Protein AF-A0A965LG75-F1 (afdb_monomer)

Solvent-accessible surface area (backbone atoms only — not comparable to full-atom values): 4832 Å² total; per-residue (Å²): 133,85,83,89,77,91,70,90,56,73,70,81,74,48,54,80,85,33,71,67,48,47,44,52,51,53,49,49,66,59,42,37,64,75,72,37,48,48,60,54,51,43,49,49,48,50,71,76,32,72,88,55,74,75,96,73,86,84,72,88,82,48,84,83,42,58,65,60,52,58,44,73,79,106

pLDDT: mean 91.24, std 5.43, range [63.56, 97.75]

Radius of gyration: 15.77 Å; Cα contacts (8 Å, |Δi|>4): 29; chains: 1; bounding box: 30×29×41 Å

Foldseek 3Di:
DDDDDDDDDPLNVDDCPDPVLVVVLVVVLVVCVVVPVLVVLLVVQCVVPVPHGDPDDDDDPCSVVNSVCSNPVD

Secondary structure (DSSP, 8-state):
-PPP-----SGGGS-TT-HHHHHHHHHHHHHHHHTTHHHHHHHHHHHH-SSS--S----TT-TTSHHHHHHH--

Sequence (74 aa):
MKARRLSPELLDTLPPEDPAAIASRRDLRRLHPILGQVGLWTRWFRENYPVRPPVSFADLGAGDGSLLGTVLLR

Nearest PDB structures (foldseek):
  2ffd-assembly2_D  TM=3.139E-01  e=3.211E+00  Homo sapiens
  3hus-assembly1_A  TM=2.991E-01  e=6.500E+00  Homo sapiens

Mean predicted aligned error: 4.41 Å

Structure (mmCIF, N/CA/C/O backbone):
data_AF-A0A965LG75-F1
#
_entry.id   AF-A0A965LG75-F1
#
loop_
_atom_site.group_PDB
_atom_site.id
_atom_site.type_symbol
_atom_site.label_atom_id
_atom_site.label_alt_id
_atom_site.label_comp_id
_atom_site.label_asym_id
_atom_site.label_entity_id
_atom_site.label_seq_id
_atom_site.pdbx_PDB_ins_code
_atom_site.Cartn_x
_atom_site.Cartn_y
_atom_site.Cartn_z
_atom_site.occupancy
_atom_site.B_iso_or_equiv
_atom_site.auth_seq_id
_atom_site.auth_comp_id
_atom_site.auth_asym_id
_atom_site.auth_atom_id
_atom_site.pdbx_PDB_model_num
ATOM 1 N N . MET A 1 1 ? -16.999 20.453 -21.366 1.00 68.25 1 MET A N 1
ATOM 2 C CA . MET A 1 1 ? -1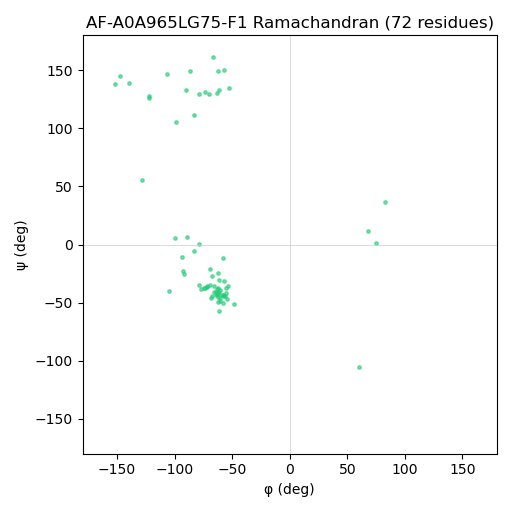6.172 19.673 -20.413 1.00 68.25 1 MET A CA 1
ATOM 3 C C . MET A 1 1 ? -15.196 18.819 -21.212 1.00 68.25 1 MET A C 1
ATOM 5 O O . MET A 1 1 ? -15.624 18.220 -22.190 1.00 68.25 1 MET A O 1
ATOM 9 N N . LYS A 1 2 ? -13.904 18.792 -20.861 1.00 82.50 2 LYS A N 1
ATOM 10 C CA . LYS A 1 2 ? -12.910 17.944 -21.546 1.00 82.50 2 LYS A CA 1
ATOM 11 C C . LYS A 1 2 ? -13.129 16.484 -21.130 1.00 82.50 2 LYS A C 1
ATOM 13 O O . LYS A 1 2 ? -13.267 16.216 -19.938 1.00 82.50 2 LYS A O 1
ATOM 18 N N . ALA A 1 3 ? -13.182 15.558 -22.086 1.00 89.25 3 ALA A N 1
ATOM 19 C CA . ALA A 1 3 ? -13.312 14.135 -21.779 1.00 89.25 3 ALA A CA 1
ATOM 20 C C . ALA A 1 3 ? -12.074 13.650 -21.003 1.00 89.25 3 ALA A C 1
ATOM 22 O O . ALA A 1 3 ? -10.940 13.915 -21.412 1.00 89.25 3 ALA A O 1
ATOM 23 N N . ARG A 1 4 ? -12.285 12.958 -19.876 1.00 93.50 4 ARG A N 1
ATOM 24 C CA . ARG A 1 4 ? -11.205 12.252 -19.173 1.00 93.50 4 ARG A CA 1
ATOM 25 C C . ARG A 1 4 ? -10.796 11.052 -20.024 1.00 93.50 4 ARG A C 1
ATOM 27 O O . ARG A 1 4 ? -11.660 10.287 -20.441 1.00 93.50 4 ARG A O 1
ATOM 34 N N . ARG A 1 5 ? -9.498 10.897 -20.282 1.00 91.81 5 ARG A N 1
ATOM 35 C CA . ARG A 1 5 ? -8.941 9.777 -21.046 1.00 91.81 5 ARG A CA 1
ATOM 36 C C . ARG A 1 5 ? -7.923 9.045 -20.183 1.00 91.81 5 ARG A C 1
ATOM 38 O O . ARG A 1 5 ? -7.023 9.682 -19.649 1.00 91.81 5 ARG A O 1
ATOM 45 N N .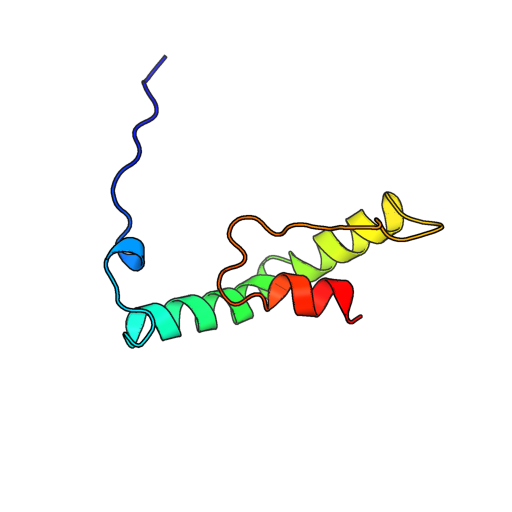 LEU A 1 6 ? -8.084 7.731 -20.073 1.00 90.44 6 LEU A N 1
ATOM 46 C CA . LEU A 1 6 ? -7.080 6.837 -19.508 1.00 90.44 6 LEU A CA 1
ATOM 47 C C . LEU A 1 6 ? -6.010 6.571 -20.570 1.00 90.44 6 LEU A C 1
ATOM 49 O O . LEU A 1 6 ? -6.334 6.245 -21.715 1.00 90.44 6 LEU A O 1
ATOM 53 N N . SER A 1 7 ? -4.751 6.754 -20.195 1.00 91.56 7 SER A N 1
ATOM 54 C CA . SER A 1 7 ? -3.590 6.305 -20.960 1.00 91.56 7 SER A CA 1
ATOM 55 C C . SER A 1 7 ? -2.981 5.096 -20.258 1.00 91.56 7 SER A C 1
ATOM 57 O O . SER A 1 7 ? -3.024 5.074 -19.028 1.00 91.56 7 SER A O 1
ATOM 59 N N . PRO A 1 8 ? -2.401 4.136 -20.999 1.00 92.44 8 PRO A N 1
ATOM 60 C CA . PRO A 1 8 ? -1.628 3.061 -20.387 1.00 92.44 8 PRO A CA 1
ATOM 61 C C . PRO A 1 8 ? -0.551 3.627 -19.457 1.00 92.44 8 PRO A C 1
ATOM 63 O O . PRO A 1 8 ? 0.134 4.588 -19.827 1.00 92.44 8 PRO A O 1
ATOM 66 N N . GLU A 1 9 ? -0.417 3.054 -18.266 1.00 92.00 9 GLU A N 1
ATOM 67 C CA . GLU A 1 9 ? 0.684 3.353 -17.359 1.00 92.00 9 GLU A CA 1
ATOM 68 C C . GLU A 1 9 ? 1.886 2.455 -17.689 1.00 92.00 9 GLU A C 1
ATOM 70 O O . GLU A 1 9 ? 1.725 1.321 -18.137 1.00 92.00 9 GLU A O 1
ATOM 75 N N . LEU A 1 10 ? 3.114 2.935 -17.455 1.00 92.88 10 LEU A N 1
ATOM 76 C CA . LEU A 1 10 ? 4.316 2.108 -17.620 1.00 92.88 10 LEU A CA 1
ATOM 77 C C . LEU A 1 10 ? 4.253 0.849 -16.742 1.00 92.88 1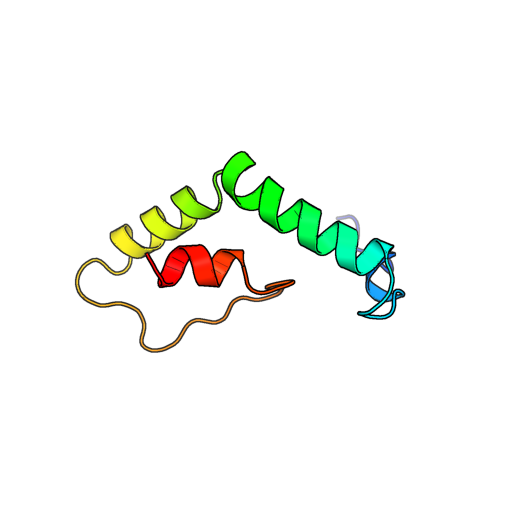0 LEU A C 1
ATOM 79 O O . LEU A 1 10 ? 4.564 -0.240 -17.217 1.00 92.88 10 LEU A O 1
ATOM 83 N N . LEU A 1 11 ? 3.834 0.994 -15.482 1.00 92.12 11 LEU A N 1
ATOM 84 C CA . LEU A 1 11 ? 3.795 -0.101 -14.513 1.00 92.12 11 LEU A CA 1
ATOM 85 C C . LEU A 1 11 ? 2.861 -1.242 -14.947 1.00 92.12 11 LEU A C 1
ATOM 87 O O . LEU A 1 11 ? 3.175 -2.396 -14.671 1.00 92.12 11 LEU A O 1
ATOM 91 N N . ASP A 1 12 ? 1.791 -0.939 -15.691 1.00 90.75 12 ASP A N 1
ATOM 92 C CA . ASP A 1 12 ? 0.853 -1.936 -16.233 1.00 90.75 12 ASP A CA 1
ATOM 93 C C . ASP A 1 12 ? 1.525 -2.912 -17.208 1.00 90.75 12 ASP A C 1
ATOM 95 O O . ASP A 1 12 ? 1.037 -4.019 -17.434 1.00 90.75 12 ASP A O 1
ATOM 99 N N . THR A 1 13 ? 2.633 -2.491 -17.822 1.00 94.69 13 THR A N 1
ATOM 100 C CA . THR A 1 13 ? 3.346 -3.273 -18.841 1.00 94.69 13 THR A CA 1
ATOM 101 C C . THR A 1 13 ? 4.481 -4.117 -18.269 1.00 94.69 13 THR A C 1
ATOM 103 O O . THR A 1 13 ? 5.028 -4.963 -18.977 1.00 94.69 13 THR A O 1
ATOM 106 N N . LEU A 1 14 ? 4.846 -3.899 -17.003 1.00 95.88 14 LEU A N 1
ATOM 107 C CA . LEU A 1 14 ? 5.992 -4.551 -16.382 1.00 95.88 14 LEU A CA 1
ATOM 108 C C . LEU A 1 14 ? 5.586 -5.872 -15.707 1.00 95.88 14 LEU A C 1
ATOM 110 O O . LEU A 1 14 ? 4.622 -5.892 -14.936 1.00 95.88 14 LEU A O 1
ATOM 114 N N . PRO A 1 15 ? 6.338 -6.970 -15.920 1.00 95.69 15 PRO A N 1
ATOM 115 C CA . PRO A 1 15 ? 6.178 -8.188 -15.133 1.00 95.69 15 PRO A CA 1
ATOM 116 C C . PRO A 1 15 ? 6.357 -7.925 -13.628 1.00 95.69 15 PRO A C 1
ATOM 118 O O . PRO A 1 15 ? 7.136 -7.049 -13.242 1.00 95.69 15 PRO A O 1
ATOM 121 N N . PRO A 1 16 ? 5.702 -8.691 -12.739 1.00 91.81 16 PRO A N 1
ATOM 122 C CA . PRO A 1 16 ? 5.851 -8.512 -11.296 1.00 91.81 16 PRO A CA 1
ATOM 123 C C . PRO A 1 16 ? 7.295 -8.621 -10.784 1.00 91.81 16 PRO A C 1
ATOM 125 O O . PRO A 1 16 ? 7.629 -7.945 -9.806 1.00 91.81 16 PRO A O 1
ATOM 128 N N . GLU A 1 17 ? 8.121 -9.440 -11.435 1.00 95.88 17 GLU A N 1
ATOM 129 C CA . GLU A 1 17 ? 9.532 -9.694 -11.125 1.00 95.88 17 GLU A CA 1
ATOM 130 C C . GLU A 1 17 ? 10.478 -8.642 -11.725 1.00 95.88 17 GLU A C 1
ATOM 132 O O . GLU A 1 17 ? 11.679 -8.664 -11.447 1.00 95.88 17 GLU A O 1
ATOM 137 N N . ASP A 1 18 ? 9.957 -7.716 -12.536 1.00 97.75 18 ASP A N 1
ATOM 138 C CA . ASP A 1 18 ? 10.753 -6.660 -13.149 1.00 97.75 18 ASP A CA 1
ATOM 139 C C . ASP A 1 18 ? 11.389 -5.759 -12.067 1.00 97.75 18 ASP A C 1
ATOM 141 O O . ASP A 1 18 ? 10.695 -5.308 -11.141 1.00 97.75 18 ASP A O 1
ATOM 145 N N . PRO A 1 19 ? 12.698 -5.450 -12.160 1.00 97.50 19 PRO A N 1
ATOM 146 C CA . PRO A 1 19 ? 13.374 -4.592 -11.192 1.00 97.50 19 PRO A CA 1
ATOM 147 C C . PRO A 1 19 ? 12.694 -3.233 -10.971 1.00 97.50 19 PRO A C 1
ATOM 149 O O . PRO A 1 19 ? 12.676 -2.746 -9.837 1.00 97.50 19 PRO A O 1
ATOM 152 N N . ALA A 1 20 ? 12.113 -2.627 -12.010 1.00 96.62 20 ALA A N 1
ATOM 153 C CA . ALA A 1 20 ? 11.407 -1.355 -11.910 1.00 96.62 20 ALA A CA 1
ATOM 154 C C . ALA A 1 20 ? 10.044 -1.503 -11.212 1.00 96.62 20 ALA A C 1
ATOM 156 O O . ALA A 1 20 ? 9.691 -0.658 -10.386 1.00 96.62 20 ALA A O 1
ATOM 157 N N . ALA A 1 21 ? 9.315 -2.602 -11.439 1.00 95.25 21 ALA A N 1
ATOM 158 C CA . ALA A 1 21 ? 8.080 -2.893 -10.706 1.00 95.25 21 ALA A CA 1
ATOM 159 C C . ALA A 1 21 ? 8.353 -3.119 -9.206 1.00 95.25 21 ALA A C 1
ATOM 161 O O . ALA A 1 21 ? 7.636 -2.612 -8.338 1.00 95.25 21 ALA A O 1
ATOM 162 N N . ILE A 1 22 ? 9.437 -3.830 -8.879 1.00 95.38 22 ILE A N 1
ATOM 163 C CA . ILE A 1 22 ? 9.893 -4.029 -7.496 1.00 95.38 22 ILE A CA 1
ATOM 164 C C . ILE A 1 22 ? 10.310 -2.698 -6.854 1.00 95.38 22 ILE A C 1
ATOM 166 O O . ILE A 1 22 ? 9.974 -2.443 -5.691 1.00 95.38 22 ILE A O 1
ATOM 170 N N . ALA A 1 23 ? 11.040 -1.851 -7.586 1.00 95.62 23 ALA A N 1
ATOM 171 C CA . ALA A 1 23 ? 11.458 -0.535 -7.111 1.00 95.62 23 ALA A CA 1
ATOM 172 C C . ALA A 1 23 ? 10.254 0.371 -6.821 1.00 95.62 23 ALA A C 1
ATOM 174 O O . ALA A 1 23 ? 10.179 0.916 -5.724 1.00 95.62 23 ALA A O 1
ATOM 175 N N . SER A 1 24 ? 9.266 0.420 -7.719 1.00 94.00 24 SER A N 1
ATOM 176 C CA . SER A 1 24 ? 8.029 1.189 -7.528 1.00 94.00 24 SER A CA 1
ATOM 177 C C . SER A 1 24 ? 7.311 0.820 -6.219 1.00 94.00 24 SER A C 1
ATOM 179 O O . SER A 1 24 ? 7.006 1.686 -5.397 1.00 94.00 24 SER A O 1
ATOM 181 N N . ARG A 1 25 ? 7.153 -0.483 -5.931 1.00 93.94 25 ARG A N 1
ATOM 182 C CA . ARG A 1 25 ? 6.581 -0.956 -4.652 1.00 93.94 25 ARG A CA 1
ATOM 183 C C . ARG A 1 25 ? 7.422 -0.526 -3.445 1.00 93.94 25 ARG A C 1
ATOM 185 O O . ARG A 1 25 ? 6.884 -0.121 -2.418 1.00 93.94 25 ARG A O 1
ATOM 192 N N . ARG A 1 26 ? 8.756 -0.595 -3.548 1.00 94.75 26 ARG A N 1
ATOM 193 C CA . ARG A 1 26 ? 9.667 -0.142 -2.480 1.00 94.75 26 ARG A CA 1
ATOM 194 C C . ARG A 1 26 ? 9.535 1.357 -2.220 1.00 94.75 26 ARG A C 1
ATOM 196 O O . ARG A 1 26 ? 9.602 1.766 -1.060 1.00 94.75 26 ARG A O 1
ATOM 203 N N . ASP A 1 27 ? 9.359 2.148 -3.267 1.00 94.62 27 ASP A N 1
ATOM 204 C CA . ASP A 1 27 ? 9.182 3.589 -3.151 1.00 94.62 27 ASP A CA 1
ATOM 205 C C . ASP A 1 27 ? 7.850 3.916 -2.476 1.00 94.62 27 ASP A C 1
ATOM 207 O O . ASP A 1 27 ? 7.842 4.683 -1.513 1.00 94.62 27 ASP A O 1
ATOM 211 N N . LEU A 1 28 ? 6.755 3.243 -2.851 1.00 91.94 28 LEU A N 1
ATOM 212 C CA . LEU A 1 28 ? 5.459 3.392 -2.175 1.00 91.94 28 LEU A CA 1
ATOM 213 C C . LEU A 1 28 ? 5.544 3.105 -0.670 1.00 91.94 28 LEU A C 1
ATOM 215 O O . LEU A 1 28 ? 5.082 3.920 0.130 1.00 91.94 28 LEU A O 1
ATOM 219 N N . ARG A 1 29 ? 6.241 2.035 -0.258 1.00 93.56 29 ARG A N 1
ATOM 220 C CA . ARG A 1 29 ? 6.472 1.734 1.171 1.00 93.56 29 ARG A CA 1
ATOM 221 C C . ARG A 1 29 ? 7.120 2.884 1.938 1.00 93.56 29 ARG A C 1
ATOM 223 O O . ARG A 1 29 ? 6.808 3.099 3.107 1.00 93.56 29 ARG A O 1
ATOM 230 N N . ARG A 1 30 ? 8.040 3.610 1.300 1.00 94.50 30 ARG A N 1
ATOM 231 C CA . ARG A 1 30 ? 8.722 4.770 1.894 1.00 94.50 30 ARG A CA 1
ATOM 232 C C . ARG A 1 30 ? 7.846 6.017 1.858 1.00 94.50 30 ARG A C 1
ATOM 234 O O . ARG A 1 30 ? 7.891 6.811 2.792 1.00 94.50 30 ARG A O 1
ATOM 241 N N . LEU A 1 31 ? 7.042 6.177 0.810 1.00 93.88 31 LEU A N 1
ATOM 242 C CA . LEU A 1 31 ? 6.154 7.321 0.640 1.00 93.88 31 LEU A CA 1
ATOM 243 C C . LEU A 1 31 ? 4.960 7.290 1.596 1.00 93.88 31 LEU A C 1
ATOM 245 O O . LEU A 1 31 ? 4.586 8.346 2.092 1.00 93.88 31 LEU A O 1
ATOM 249 N N . HIS A 1 32 ? 4.397 6.121 1.917 1.00 92.94 32 HIS A N 1
ATOM 250 C CA . HIS A 1 32 ? 3.259 6.001 2.839 1.00 92.94 32 HIS A CA 1
ATOM 251 C C . HIS A 1 32 ? 3.426 6.785 4.158 1.00 92.94 32 HIS A C 1
ATOM 253 O O . HIS A 1 32 ? 2.529 7.566 4.497 1.00 92.94 32 HIS A O 1
ATOM 259 N N . PRO A 1 33 ? 4.536 6.642 4.915 1.00 91.38 33 PRO A N 1
ATOM 260 C CA . PRO A 1 33 ? 4.757 7.447 6.114 1.00 91.38 33 PRO A CA 1
ATOM 261 C C . PRO A 1 33 ? 5.091 8.914 5.806 1.00 91.38 33 PRO A C 1
ATOM 263 O O . PRO A 1 33 ? 4.623 9.785 6.533 1.00 91.38 33 PRO A O 1
ATOM 266 N N . ILE A 1 34 ? 5.843 9.207 4.737 1.00 95.62 34 ILE A N 1
ATOM 267 C CA . ILE A 1 34 ? 6.228 10.585 4.361 1.00 95.62 34 ILE A CA 1
ATOM 268 C C . ILE A 1 34 ? 4.994 11.427 4.023 1.00 95.62 34 ILE A C 1
ATOM 270 O O . ILE A 1 34 ? 4.873 12.567 4.458 1.00 95.62 34 ILE A O 1
ATOM 274 N N . LEU A 1 35 ? 4.053 10.844 3.282 1.00 93.62 35 LEU A N 1
ATOM 275 C CA . LEU A 1 35 ? 2.783 11.465 2.916 1.00 93.62 35 LEU A CA 1
ATOM 276 C C . LEU A 1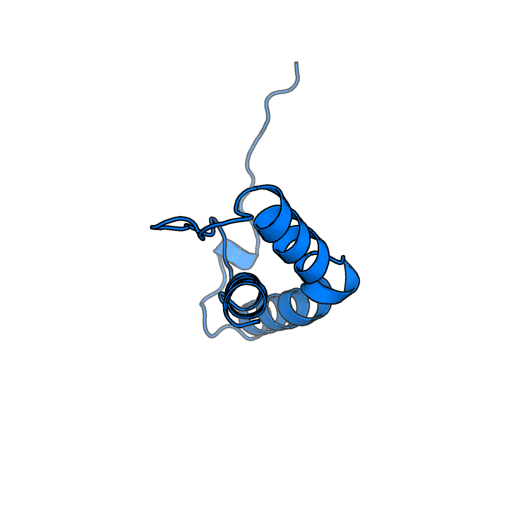 35 ? 1.753 11.420 4.057 1.00 93.62 35 LEU A C 1
ATOM 278 O O . LEU A 1 35 ? 0.619 11.857 3.880 1.00 93.62 35 LEU A O 1
ATOM 282 N N . GLY A 1 36 ? 2.111 10.858 5.217 1.00 95.06 36 GLY A N 1
ATOM 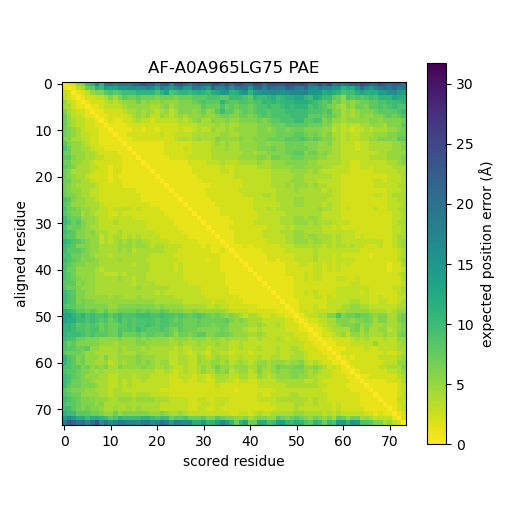283 C CA . GLY A 1 36 ? 1.236 10.760 6.384 1.00 95.06 36 GLY A CA 1
ATOM 284 C C . GLY A 1 36 ? 0.047 9.810 6.214 1.00 95.06 36 GLY A C 1
ATOM 285 O O . GLY A 1 36 ? -0.841 9.798 7.065 1.00 95.06 36 GLY A O 1
ATOM 286 N N . GLN A 1 37 ? 0.014 8.992 5.157 1.00 93.62 37 GLN A N 1
ATOM 287 C CA . GLN A 1 37 ? -1.134 8.141 4.826 1.00 93.62 37 GLN A CA 1
ATOM 288 C C . GLN A 1 37 ? -1.449 7.142 5.939 1.00 93.62 37 GLN A C 1
ATOM 290 O O . GLN A 1 37 ? -2.615 6.947 6.266 1.00 93.62 37 GLN A O 1
ATOM 295 N N . VAL A 1 38 ? -0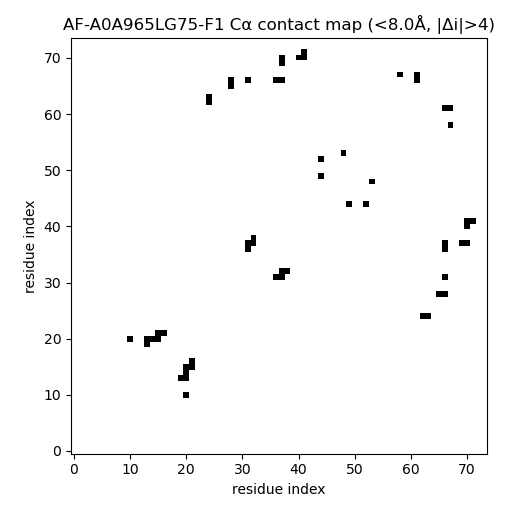.419 6.569 6.573 1.00 93.31 38 VAL A N 1
ATOM 296 C CA . VAL A 1 38 ? -0.595 5.662 7.720 1.00 93.31 38 VAL A CA 1
ATOM 297 C C . VAL A 1 38 ? -1.359 6.365 8.847 1.00 93.31 38 VAL A C 1
ATOM 299 O O . VAL A 1 38 ? -2.364 5.853 9.326 1.00 93.31 38 VAL A O 1
ATOM 302 N N . GLY A 1 39 ? -0.924 7.567 9.237 1.00 94.25 39 GLY A N 1
ATOM 303 C CA . GLY A 1 39 ? -1.560 8.327 10.314 1.00 94.25 39 GLY A CA 1
ATOM 304 C C . GLY A 1 39 ? -2.979 8.778 9.966 1.00 94.25 39 GLY A C 1
ATOM 305 O O . GLY A 1 39 ? -3.872 8.676 10.807 1.00 94.25 39 GLY A O 1
ATOM 306 N N . LEU A 1 40 ? -3.199 9.231 8.727 1.00 95.12 40 LEU A N 1
ATOM 307 C CA . LEU A 1 40 ? -4.516 9.644 8.237 1.00 95.12 40 LEU A CA 1
ATOM 308 C C . LEU A 1 40 ? -5.522 8.491 8.288 1.00 95.12 40 LEU A C 1
ATOM 310 O O . LEU A 1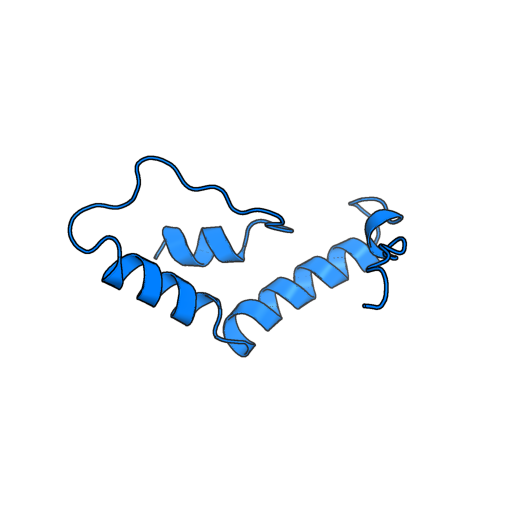 40 ? -6.605 8.661 8.845 1.00 95.12 40 LEU A O 1
ATOM 314 N N . TRP A 1 41 ? -5.154 7.313 7.777 1.00 92.88 41 TRP A N 1
ATOM 315 C CA . TRP A 1 41 ? -6.041 6.151 7.782 1.00 92.88 41 TRP A CA 1
ATOM 316 C C . TRP A 1 41 ? -6.291 5.617 9.190 1.00 92.88 41 TRP A C 1
ATOM 318 O O . TRP A 1 41 ? -7.448 5.414 9.551 1.00 92.88 41 TRP A O 1
ATOM 328 N N . THR A 1 42 ? -5.257 5.458 10.024 1.00 91.69 42 THR A N 1
ATOM 329 C CA . THR A 1 42 ? -5.437 5.018 11.419 1.00 91.69 42 THR A CA 1
ATOM 330 C C . THR A 1 42 ? -6.356 5.968 12.190 1.00 91.69 42 THR A C 1
ATOM 332 O O . THR A 1 42 ? -7.245 5.523 12.917 1.00 91.69 42 THR A O 1
ATOM 335 N N . ARG A 1 43 ? -6.182 7.285 12.019 1.00 93.62 43 ARG A N 1
ATOM 336 C CA . ARG A 1 43 ? -7.064 8.285 12.629 1.00 93.62 43 ARG A CA 1
ATOM 337 C C . ARG A 1 43 ? -8.498 8.146 12.122 1.00 93.62 43 ARG A C 1
ATOM 339 O O . ARG A 1 43 ? -9.411 8.071 12.938 1.00 93.62 43 ARG A O 1
ATOM 346 N N . TRP A 1 44 ? -8.684 8.064 10.807 1.00 94.06 44 TRP A N 1
ATOM 347 C CA . TRP A 1 44 ? -10.005 7.929 10.202 1.00 94.06 44 TRP A CA 1
ATOM 348 C C . TRP A 1 44 ? -10.729 6.669 10.695 1.00 94.06 44 TRP A C 1
ATOM 350 O O . TRP A 1 44 ? -11.894 6.752 11.080 1.00 94.06 44 TRP A O 1
ATOM 360 N N . PHE A 1 45 ? -10.044 5.523 10.782 1.00 91.56 45 PHE A N 1
ATOM 361 C CA . PHE A 1 45 ? -10.631 4.300 11.335 1.00 91.56 45 PHE A CA 1
ATOM 362 C C . PHE A 1 45 ? -11.068 4.479 12.788 1.00 91.56 45 PHE A C 1
ATOM 364 O O . PHE A 1 45 ? -12.190 4.117 13.125 1.00 91.56 45 PHE A O 1
ATOM 37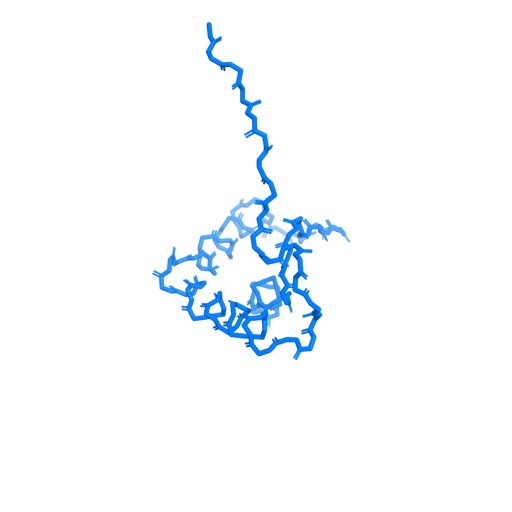1 N N . ARG A 1 46 ? -10.229 5.081 13.639 1.00 90.56 46 ARG A N 1
ATOM 372 C CA . ARG A 1 46 ? -10.581 5.339 15.045 1.00 90.56 46 ARG A CA 1
ATOM 373 C C . ARG A 1 46 ? -11.784 6.269 15.194 1.00 90.56 46 ARG A C 1
ATOM 375 O O . ARG A 1 46 ? -12.588 6.070 16.097 1.00 90.56 46 ARG A O 1
ATOM 382 N N . GLU A 1 47 ? -11.896 7.276 14.333 1.00 94.75 47 GLU A N 1
ATOM 383 C CA . GLU A 1 47 ? -12.998 8.244 14.363 1.00 94.75 47 GLU A CA 1
ATOM 384 C C . GLU A 1 47 ? -14.312 7.645 13.833 1.00 94.75 47 GLU A C 1
ATOM 386 O O . GLU A 1 47 ? -15.374 7.925 14.383 1.00 94.75 47 GLU A O 1
ATOM 391 N N . ASN A 1 48 ? -14.256 6.795 12.803 1.00 94.25 48 ASN A N 1
ATOM 392 C CA . ASN A 1 48 ? -15.450 6.240 12.151 1.00 94.25 48 ASN A CA 1
ATOM 393 C C . ASN A 1 48 ? -15.895 4.889 12.735 1.00 94.25 48 ASN A C 1
ATOM 395 O O . ASN A 1 48 ? -17.066 4.527 12.636 1.00 94.25 48 ASN A O 1
ATOM 399 N N . TYR A 1 49 ? -14.982 4.158 13.376 1.00 92.50 49 TYR A N 1
ATOM 400 C CA . TYR A 1 49 ? -15.222 2.848 13.985 1.00 92.50 49 TYR A CA 1
ATOM 401 C C . TYR A 1 49 ? -14.754 2.802 15.456 1.00 92.50 49 TYR A C 1
ATOM 403 O O . TYR A 1 49 ? -13.969 1.930 15.827 1.00 92.50 49 TYR A O 1
ATOM 411 N N . PRO A 1 50 ? -15.235 3.711 16.331 1.00 91.94 50 PRO A N 1
ATOM 412 C CA . PRO A 1 50 ? -14.696 3.887 17.686 1.00 91.94 50 PRO A CA 1
ATOM 413 C C . PRO A 1 50 ? -14.977 2.721 18.645 1.00 91.94 50 PRO A C 1
ATOM 415 O O . PRO A 1 50 ? -14.295 2.581 19.655 1.00 91.94 50 PRO A O 1
ATOM 418 N N . VAL A 1 51 ? -15.996 1.903 18.361 1.00 93.12 51 VAL A N 1
ATOM 419 C CA . VAL A 1 51 ? -16.429 0.795 19.235 1.00 93.12 51 VAL A CA 1
ATOM 420 C C . VAL A 1 51 ? -16.007 -0.563 18.682 1.00 93.12 51 VAL A C 1
ATOM 422 O O . VAL A 1 51 ? -15.629 -1.453 19.438 1.00 93.12 51 VAL A O 1
ATOM 425 N N . ARG A 1 52 ? -16.109 -0.748 17.362 1.00 88.31 52 ARG A N 1
ATOM 426 C CA . ARG A 1 52 ? -15.812 -2.014 16.689 1.00 88.31 52 ARG A CA 1
ATOM 427 C C . ARG A 1 52 ? -15.347 -1.763 15.254 1.00 88.31 52 ARG A C 1
ATOM 429 O O . ARG A 1 52 ? -15.979 -0.942 14.584 1.00 88.31 52 ARG A O 1
ATOM 436 N N . PRO A 1 53 ? -14.312 -2.471 14.771 1.00 83.19 53 PRO A N 1
ATOM 437 C CA . PRO A 1 53 ? -13.870 -2.368 13.384 1.00 83.19 53 PRO A CA 1
ATOM 438 C C . PRO A 1 53 ? -14.934 -2.913 12.413 1.00 83.19 53 PRO A C 1
ATOM 440 O O . PRO A 1 53 ? -15.827 -3.664 12.828 1.00 83.19 53 PRO A O 1
ATOM 443 N N . PRO A 1 54 ? -14.866 -2.554 11.117 1.00 87.62 54 PRO A N 1
ATOM 444 C CA . PRO A 1 54 ? -15.735 -3.145 10.107 1.00 87.62 54 PRO A CA 1
ATOM 445 C C . PRO A 1 54 ? -15.482 -4.653 9.983 1.00 87.62 54 PRO A C 1
ATOM 447 O O . PRO A 1 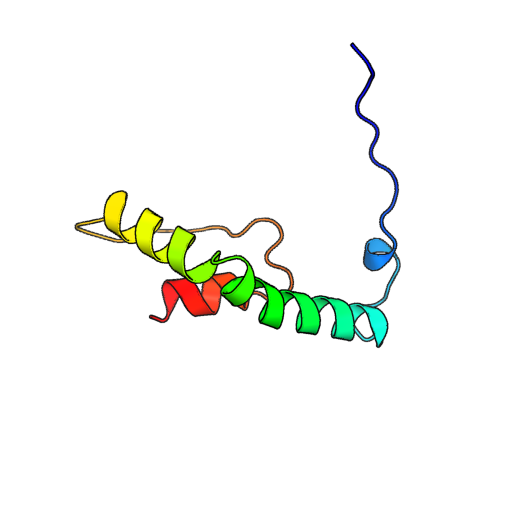54 ? -14.364 -5.129 10.160 1.00 87.62 54 PRO A O 1
ATOM 450 N N . VAL A 1 55 ? -16.530 -5.407 9.638 1.00 89.88 55 VAL A N 1
ATOM 451 C CA . VAL A 1 55 ? -16.451 -6.872 9.463 1.00 89.88 55 VAL A CA 1
ATOM 452 C C . VAL A 1 55 ? -15.596 -7.251 8.246 1.00 89.88 55 VAL A C 1
ATOM 454 O O . VAL A 1 55 ? -15.012 -8.328 8.202 1.00 89.88 55 VAL A O 1
ATOM 457 N N . SER A 1 56 ? -15.523 -6.364 7.253 1.00 89.75 56 SER A N 1
ATOM 458 C CA . SER A 1 56 ? -14.732 -6.533 6.038 1.00 89.75 56 SER A CA 1
ATOM 459 C C . SER A 1 56 ? -14.236 -5.175 5.553 1.00 89.75 56 SER A C 1
ATOM 461 O O . SER A 1 56 ? -14.936 -4.167 5.686 1.00 89.75 56 SER A O 1
ATOM 463 N N . PHE A 1 57 ? -13.035 -5.157 4.984 1.00 87.25 57 PHE A N 1
ATOM 464 C CA . PHE A 1 57 ? -12.423 -3.979 4.388 1.00 87.25 57 PHE A CA 1
ATOM 465 C C . PHE A 1 57 ? -11.698 -4.372 3.097 1.00 87.25 57 PHE A C 1
ATOM 467 O O . PHE A 1 57 ? -11.039 -5.410 3.054 1.00 87.25 57 PHE A O 1
ATOM 474 N N . ALA A 1 58 ? -11.815 -3.544 2.058 1.00 90.38 58 ALA A N 1
ATOM 475 C CA . ALA A 1 58 ? -11.164 -3.755 0.769 1.00 90.38 58 ALA A CA 1
ATOM 476 C C . ALA A 1 58 ? -10.269 -2.560 0.424 1.00 90.38 58 ALA A C 1
ATOM 478 O O . ALA A 1 58 ? -10.736 -1.422 0.401 1.00 90.38 58 ALA A O 1
ATOM 479 N N . ASP A 1 59 ? -8.999 -2.835 0.127 1.00 89.56 59 ASP A N 1
ATOM 480 C CA . ASP A 1 59 ? -8.032 -1.847 -0.355 1.00 89.56 59 ASP A CA 1
ATOM 481 C C . ASP A 1 59 ? -7.918 -1.936 -1.883 1.00 89.56 59 ASP A C 1
ATOM 483 O O . ASP A 1 59 ? -7.375 -2.895 -2.442 1.00 89.56 59 ASP A O 1
ATOM 487 N N . LEU A 1 60 ? -8.513 -0.958 -2.569 1.00 91.38 60 LEU A N 1
ATOM 488 C CA . LEU A 1 60 ? -8.536 -0.900 -4.026 1.00 91.38 60 LEU A CA 1
ATOM 489 C C . LEU A 1 60 ? -7.236 -0.278 -4.530 1.00 91.38 60 LEU A C 1
ATOM 491 O O . LEU A 1 60 ? -7.010 0.919 -4.371 1.00 91.38 60 LEU A O 1
ATOM 495 N N . GLY A 1 61 ? -6.407 -1.091 -5.184 1.00 86.75 61 GLY A N 1
ATOM 496 C CA . GLY A 1 61 ? -5.083 -0.655 -5.627 1.00 86.75 61 GLY A CA 1
ATOM 497 C C . GLY A 1 61 ? -4.024 -0.740 -4.526 1.00 86.75 61 GLY A C 1
ATOM 498 O O . GLY A 1 61 ? -3.125 0.092 -4.482 1.00 86.75 61 GLY A O 1
ATOM 499 N N . ALA A 1 62 ? -4.099 -1.767 -3.673 1.00 88.69 62 ALA A N 1
ATOM 500 C CA . ALA A 1 62 ? -3.215 -1.971 -2.521 1.00 88.69 62 ALA A CA 1
ATOM 501 C C . ALA A 1 62 ? -1.708 -2.071 -2.843 1.00 88.69 62 ALA A C 1
ATOM 503 O O . ALA A 1 62 ? -0.880 -2.080 -1.931 1.00 88.69 62 ALA A O 1
ATOM 504 N N . GLY A 1 63 ? -1.326 -2.198 -4.118 1.00 87.44 63 GLY A N 1
ATOM 505 C CA . GLY A 1 63 ? 0.063 -2.390 -4.526 1.00 87.44 63 GLY A CA 1
ATOM 506 C C . GLY A 1 63 ? 0.642 -3.674 -3.931 1.00 87.44 63 GLY A C 1
ATOM 507 O O . GLY A 1 63 ? 0.322 -4.768 -4.387 1.00 87.44 63 GLY A O 1
ATOM 508 N N . ASP A 1 64 ? 1.501 -3.539 -2.919 1.00 89.62 64 ASP A N 1
ATOM 509 C CA . ASP A 1 64 ? 2.091 -4.657 -2.171 1.00 89.62 64 ASP A CA 1
ATOM 510 C C . ASP A 1 64 ? 1.407 -4.944 -0.817 1.00 89.62 64 ASP A C 1
ATOM 512 O O . ASP A 1 64 ? 1.884 -5.780 -0.052 1.00 89.62 64 ASP A O 1
ATOM 516 N N . GLY A 1 65 ? 0.308 -4.249 -0.501 1.00 91.56 65 GLY A N 1
ATOM 517 C CA . GLY A 1 65 ? -0.483 -4.432 0.721 1.00 91.56 65 GLY A CA 1
ATOM 518 C C . GLY A 1 65 ? 0.148 -3.854 1.993 1.00 91.56 65 GLY A C 1
ATOM 519 O O . GLY A 1 65 ? -0.428 -3.967 3.078 1.00 91.56 65 GLY A O 1
ATOM 520 N N . SER A 1 66 ? 1.316 -3.216 1.892 1.00 92.50 66 SER A N 1
ATOM 521 C CA . SER A 1 66 ? 2.072 -2.733 3.053 1.00 92.50 66 SER A CA 1
ATOM 522 C C . SER A 1 66 ? 1.372 -1.613 3.827 1.00 92.50 66 SER A C 1
ATOM 524 O O . SER A 1 66 ? 1.459 -1.587 5.060 1.00 92.50 66 SER A O 1
ATOM 526 N N . LEU A 1 67 ? 0.660 -0.708 3.142 1.00 92.25 67 LEU A N 1
ATOM 527 C CA . LEU A 1 67 ? -0.098 0.366 3.789 1.00 92.25 67 LEU A CA 1
ATOM 528 C C . LEU A 1 67 ? -1.178 -0.210 4.700 1.00 92.25 67 LEU A C 1
ATOM 530 O O . LEU A 1 67 ? -1.174 0.074 5.898 1.00 92.25 67 LEU A O 1
ATOM 534 N N . LEU A 1 68 ? -2.069 -1.040 4.149 1.00 91.06 68 LEU A N 1
ATOM 535 C CA . LEU A 1 68 ? -3.161 -1.623 4.918 1.00 91.06 68 LEU A CA 1
ATOM 536 C C . LEU A 1 68 ? -2.637 -2.519 6.042 1.00 91.06 68 LEU A C 1
ATOM 538 O O . LEU A 1 68 ? -3.113 -2.414 7.171 1.00 91.06 68 LEU A O 1
ATOM 542 N N . GLY A 1 69 ? -1.615 -3.336 5.764 1.00 90.69 69 GLY A N 1
ATOM 543 C CA . GLY A 1 69 ? -0.953 -4.140 6.790 1.00 90.69 69 GLY A CA 1
ATOM 544 C C . GLY A 1 69 ? -0.440 -3.281 7.949 1.00 90.69 69 GLY A C 1
ATOM 545 O O . GLY A 1 69 ? -0.645 -3.617 9.109 1.00 90.69 69 GLY A O 1
ATOM 546 N N . THR A 1 70 ? 0.143 -2.118 7.655 1.00 90.62 70 THR A N 1
ATOM 547 C CA . THR A 1 70 ? 0.620 -1.182 8.683 1.00 90.62 70 THR A CA 1
ATOM 548 C C . THR A 1 70 ? -0.519 -0.519 9.465 1.00 90.62 70 THR A C 1
ATOM 550 O O . THR A 1 70 ? -0.352 -0.232 10.648 1.00 90.62 70 THR A O 1
ATOM 553 N N . VAL A 1 71 ? -1.653 -0.238 8.818 1.00 90.00 71 VAL A N 1
ATOM 554 C CA . VAL A 1 71 ? -2.807 0.437 9.436 1.00 90.00 71 VAL A CA 1
ATOM 555 C C . VAL A 1 71 ? -3.620 -0.507 10.325 1.00 90.00 71 VAL A C 1
ATOM 557 O O . VAL A 1 71 ? -4.090 -0.062 11.366 1.00 90.00 71 VAL A O 1
ATOM 560 N N . LEU A 1 72 ? -3.795 -1.776 9.929 1.00 85.25 72 LEU A N 1
ATOM 561 C CA . LEU A 1 72 ? -4.652 -2.740 10.638 1.00 85.25 72 LEU A CA 1
ATOM 562 C C . LEU A 1 72 ? -3.927 -3.582 11.696 1.00 85.25 72 LEU A C 1
ATOM 564 O O . LEU A 1 72 ? -4.578 -4.078 12.610 1.00 85.25 72 LEU A O 1
ATOM 568 N N . LEU A 1 73 ? -2.611 -3.789 11.570 1.00 77.81 73 LEU A N 1
ATOM 569 C CA . LEU A 1 73 ? -1.824 -4.579 12.532 1.00 77.81 73 LEU A CA 1
ATOM 570 C C . LEU A 1 73 ? -1.254 -3.736 13.688 1.00 77.81 73 LEU A C 1
ATOM 572 O O . LEU A 1 73 ? -0.446 -4.239 14.470 1.00 77.81 73 LEU A O 1
ATOM 576 N N . ARG A 1 74 ? -1.630 -2.457 13.774 1.00 63.56 74 ARG A N 1
ATOM 577 C CA . ARG A 1 74 ? -1.257 -1.526 14.845 1.00 63.56 74 ARG A CA 1
ATOM 578 C C . ARG A 1 74 ? -2.443 -1.235 15.744 1.00 63.56 74 ARG A C 1
ATOM 580 O O . ARG A 1 74 ? -2.196 -1.105 16.961 1.00 63.56 74 ARG A O 1
#